Protein AF-A0A5M9HFQ1-F1 (afdb_monomer_lite)

pLDDT: mean 72.66, std 11.44, range [49.28, 87.69]

Foldseek 3Di:
DDQVVVCVVAAQFWKQFPDPVCNPRRWIFHFHDWDQDPQGIKTQTDTPVRDIDDDDPDGIDTDD

Organism: NCBI:txid69943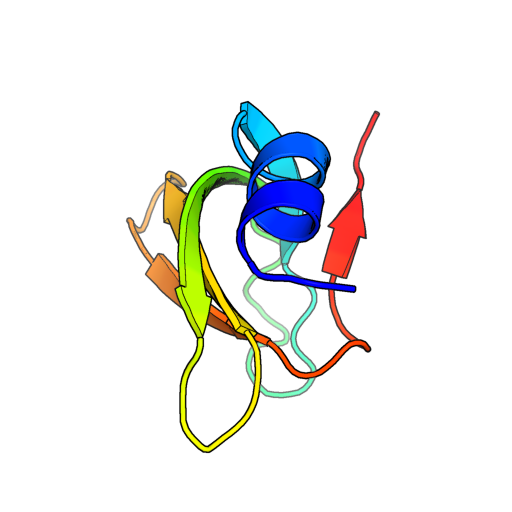7

Structure (mmCIF, N/CA/C/O backbone):
data_AF-A0A5M9HFQ1-F1
#
_entry.id   AF-A0A5M9HFQ1-F1
#
loop_
_atom_site.group_PDB
_atom_site.id
_atom_site.type_symbol
_atom_site.label_atom_id
_atom_site.label_alt_id
_atom_site.label_comp_id
_atom_site.label_asym_id
_atom_site.label_entity_id
_atom_site.label_seq_id
_atom_site.pdbx_PDB_ins_code
_atom_site.Cartn_x
_atom_site.Cartn_y
_atom_site.Cartn_z
_atom_site.occupancy
_atom_site.B_iso_or_equiv
_atom_site.auth_seq_id
_atom_site.auth_comp_id
_atom_site.auth_asym_id
_atom_site.auth_atom_id
_atom_site.pdbx_PDB_model_num
ATOM 1 N N . MET A 1 1 ? 6.928 11.370 -9.849 1.00 69.69 1 MET A N 1
ATOM 2 C CA . MET A 1 1 ? 6.228 11.207 -8.567 1.00 69.69 1 MET A CA 1
ATOM 3 C C . MET A 1 1 ? 7.267 10.779 -7.562 1.00 69.69 1 MET A C 1
ATOM 5 O O . MET A 1 1 ? 7.927 9.771 -7.799 1.00 69.69 1 MET A O 1
ATOM 9 N N . ASP A 1 2 ? 7.491 11.594 -6.543 1.00 83.31 2 ASP A N 1
ATOM 10 C CA . ASP A 1 2 ? 8.425 11.288 -5.459 1.00 83.31 2 ASP A CA 1
ATOM 11 C C . ASP A 1 2 ? 7.728 10.506 -4.327 1.00 83.31 2 ASP A C 1
ATOM 13 O O . ASP A 1 2 ? 6.512 10.291 -4.356 1.00 83.31 2 ASP A O 1
ATOM 17 N N . LEU A 1 3 ? 8.510 10.033 -3.350 1.00 82.25 3 LEU A N 1
ATOM 18 C CA . LEU A 1 3 ? 8.000 9.233 -2.230 1.00 82.25 3 LEU A CA 1
ATOM 19 C C . LEU A 1 3 ? 7.008 10.021 -1.368 1.00 82.25 3 LEU A C 1
ATOM 21 O O . LEU A 1 3 ? 6.036 9.441 -0.893 1.00 82.25 3 LEU A O 1
ATOM 25 N N . GLU A 1 4 ? 7.215 11.323 -1.166 1.00 86.44 4 GLU A N 1
ATOM 26 C CA . GLU A 1 4 ? 6.320 12.125 -0.330 1.00 86.44 4 GLU A CA 1
ATOM 27 C C . GLU A 1 4 ? 4.956 12.340 -0.984 1.00 86.44 4 GLU A C 1
ATOM 29 O O . GLU A 1 4 ? 3.921 12.221 -0.327 1.00 86.44 4 GLU A O 1
ATOM 34 N N . GLU A 1 5 ? 4.943 12.642 -2.279 1.00 86.75 5 GLU A N 1
ATOM 35 C CA . GLU A 1 5 ? 3.737 12.781 -3.084 1.00 86.75 5 GLU A CA 1
ATOM 36 C C . GLU A 1 5 ? 2.959 11.460 -3.112 1.00 86.75 5 GLU A C 1
ATOM 38 O O . GLU A 1 5 ? 1.736 11.444 -2.942 1.00 86.75 5 GLU A O 1
ATOM 43 N N . PHE A 1 6 ? 3.669 10.334 -3.237 1.00 82.94 6 PHE A N 1
ATOM 44 C CA . PHE A 1 6 ? 3.058 9.011 -3.194 1.00 82.94 6 PHE A CA 1
ATOM 45 C C . PHE A 1 6 ? 2.482 8.694 -1.805 1.00 82.94 6 PHE A C 1
ATOM 47 O O . PHE A 1 6 ? 1.320 8.298 -1.706 1.00 82.94 6 PHE A O 1
ATOM 54 N N . LYS A 1 7 ? 3.236 8.938 -0.721 1.00 85.88 7 LYS A N 1
ATOM 55 C CA . LYS A 1 7 ? 2.750 8.765 0.659 1.00 85.88 7 LYS A CA 1
ATOM 56 C C . LYS A 1 7 ? 1.484 9.583 0.906 1.00 85.88 7 LYS A C 1
ATOM 58 O O . LYS A 1 7 ? 0.497 9.030 1.375 1.00 85.88 7 LYS A O 1
ATOM 63 N N . LYS A 1 8 ? 1.468 10.864 0.522 1.00 87.69 8 LYS A N 1
ATOM 64 C CA . LYS A 1 8 ? 0.292 11.746 0.669 1.00 87.69 8 LYS A CA 1
ATOM 65 C C . LYS A 1 8 ? -0.932 11.242 -0.093 1.00 87.69 8 LYS A C 1
ATOM 67 O O . LYS A 1 8 ? -2.059 11.473 0.335 1.00 87.69 8 LYS A O 1
ATOM 72 N N . ARG A 1 9 ? -0.725 10.579 -1.231 1.00 84.06 9 ARG A N 1
ATOM 73 C CA . ARG A 1 9 ? -1.812 10.045 -2.054 1.00 84.06 9 ARG A CA 1
ATOM 74 C C . ARG A 1 9 ? -2.429 8.777 -1.469 1.00 84.06 9 ARG A C 1
ATOM 76 O O . ARG A 1 9 ? -3.638 8.597 -1.611 1.00 84.06 9 ARG A O 1
ATOM 83 N N . TRP A 1 10 ? -1.615 7.913 -0.866 1.00 84.25 10 TRP A N 1
ATOM 84 C CA . TRP A 1 10 ? -2.026 6.553 -0.516 1.00 84.25 10 TRP A CA 1
ATOM 85 C C . TRP A 1 10 ? -2.162 6.297 0.982 1.00 84.25 10 TRP A C 1
ATOM 87 O O . TRP A 1 10 ? -3.095 5.594 1.350 1.00 84.25 10 TRP A O 1
ATOM 97 N N . ILE A 1 11 ? -1.310 6.861 1.845 1.00 87.44 11 ILE A N 1
ATOM 98 C CA . ILE A 1 11 ? -1.410 6.642 3.297 1.00 87.44 11 ILE A CA 1
ATOM 99 C C . ILE A 1 11 ? -2.790 7.087 3.799 1.00 87.44 11 ILE A C 1
ATOM 101 O O . ILE A 1 11 ? -3.285 8.157 3.441 1.00 87.44 11 ILE A O 1
ATOM 105 N N . GLY A 1 12 ? -3.420 6.240 4.612 1.00 86.38 12 GLY A N 1
ATOM 106 C CA . GLY A 1 12 ? -4.768 6.442 5.140 1.00 86.38 12 GLY A CA 1
ATOM 107 C C . GLY A 1 12 ? -5.890 6.103 4.156 1.00 86.38 12 GLY A C 1
ATOM 108 O O . GLY A 1 12 ? -7.065 6.199 4.508 1.00 86.38 12 GLY A O 1
ATOM 109 N N . ARG A 1 13 ? -5.571 5.717 2.913 1.00 86.44 13 ARG A N 1
ATOM 110 C CA . ARG A 1 13 ? -6.573 5.278 1.938 1.00 86.44 13 ARG A CA 1
ATOM 111 C C . ARG A 1 13 ? -6.844 3.794 2.075 1.00 86.44 13 ARG A C 1
ATOM 113 O O . ARG A 1 13 ? -5.936 2.992 2.293 1.00 86.44 13 ARG A O 1
ATOM 120 N N . ARG A 1 14 ? -8.108 3.441 1.859 1.00 85.25 14 ARG A N 1
ATOM 121 C CA . ARG A 1 14 ? -8.542 2.058 1.707 1.00 85.25 14 ARG A CA 1
ATOM 122 C C . ARG A 1 14 ? -8.324 1.621 0.267 1.00 85.25 14 ARG A C 1
ATOM 124 O O . ARG A 1 14 ? -8.716 2.309 -0.677 1.00 85.25 14 ARG A O 1
ATOM 131 N N . VAL A 1 15 ? -7.680 0.478 0.104 1.00 80.81 15 VAL A N 1
ATOM 132 C CA . VAL A 1 15 ? -7.362 -0.088 -1.204 1.00 80.81 15 VAL A CA 1
ATOM 133 C C . VAL A 1 15 ? -7.861 -1.518 -1.282 1.00 80.81 15 VAL A C 1
ATOM 135 O O . VAL A 1 15 ? -7.814 -2.256 -0.299 1.00 80.81 15 VAL A O 1
ATOM 138 N N . LEU A 1 16 ? -8.347 -1.896 -2.462 1.00 77.81 16 LEU A N 1
ATOM 139 C CA . LEU A 1 16 ? -8.569 -3.288 -2.808 1.00 77.81 16 LEU A CA 1
ATOM 140 C C . LEU A 1 16 ? -7.264 -3.821 -3.369 1.00 77.81 16 LEU A C 1
ATOM 142 O O . LEU A 1 16 ? -6.782 -3.346 -4.406 1.00 77.81 16 LEU A O 1
ATOM 146 N N . ILE A 1 17 ? -6.719 -4.819 -2.694 1.00 74.19 17 ILE A N 1
ATOM 147 C CA . ILE A 1 17 ? -5.610 -5.593 -3.221 1.00 74.19 17 ILE A CA 1
ATOM 148 C C . ILE A 1 17 ? -6.215 -6.568 -4.231 1.00 74.19 17 ILE A C 1
ATOM 150 O O . ILE A 1 17 ? -7.066 -7.374 -3.876 1.00 74.19 17 ILE A O 1
ATOM 154 N N . THR A 1 18 ? -5.839 -6.469 -5.508 1.00 66.25 18 THR A N 1
ATOM 155 C CA . THR A 1 18 ? -6.275 -7.423 -6.541 1.00 66.25 18 THR A CA 1
ATOM 156 C C . THR A 1 18 ? -5.052 -7.991 -7.241 1.00 66.25 18 THR A C 1
ATOM 158 O O . THR A 1 18 ? -4.611 -7.464 -8.256 1.00 66.25 18 THR A O 1
ATOM 161 N N . GLY A 1 19 ? -4.452 -9.040 -6.681 1.00 60.28 19 GLY A N 1
ATOM 162 C CA . GLY A 1 19 ? -3.247 -9.645 -7.247 1.00 60.28 19 GLY A CA 1
ATOM 163 C C . GLY A 1 19 ? -3.560 -10.760 -8.244 1.00 60.28 19 GLY A C 1
ATOM 164 O O . GLY A 1 19 ? -4.296 -11.688 -7.918 1.00 60.28 19 GLY A O 1
ATOM 165 N N . LYS A 1 20 ? -2.924 -10.741 -9.424 1.00 52.88 20 LYS A N 1
ATOM 166 C CA . LYS A 1 20 ? -2.907 -11.894 -10.347 1.00 52.88 20 LYS A CA 1
ATOM 167 C C . LYS A 1 20 ? -2.194 -13.114 -9.735 1.00 52.88 20 LYS A C 1
ATOM 169 O O . LYS A 1 20 ? -2.604 -14.239 -10.000 1.00 52.88 20 LYS A O 1
ATOM 174 N N . ASP A 1 21 ? -1.190 -12.878 -8.887 1.00 52.31 21 ASP A N 1
ATOM 175 C CA . ASP A 1 21 ? -0.443 -13.909 -8.142 1.00 52.31 21 ASP A CA 1
ATOM 176 C C . ASP A 1 21 ? -1.063 -14.251 -6.771 1.00 52.31 21 ASP A C 1
ATOM 178 O O . ASP A 1 21 ? -0.657 -15.213 -6.125 1.00 52.31 21 ASP A O 1
ATOM 182 N N . HIS A 1 22 ? -2.093 -13.510 -6.344 1.00 53.53 22 HIS A N 1
ATOM 183 C CA . HIS A 1 22 ? -2.872 -13.776 -5.129 1.00 53.53 22 HIS A CA 1
ATOM 184 C C . HIS A 1 22 ? -4.385 -13.646 -5.402 1.00 53.53 22 HIS A C 1
ATOM 186 O O . HIS A 1 22 ? -5.063 -12.840 -4.764 1.00 53.53 22 HIS A O 1
ATOM 192 N N . PRO A 1 23 ? -4.949 -14.446 -6.330 1.00 54.28 23 PRO A N 1
ATOM 193 C CA . PRO A 1 23 ? -6.339 -14.319 -6.791 1.00 54.28 23 PRO A CA 1
ATOM 194 C C . PRO A 1 23 ? -7.400 -14.576 -5.704 1.00 54.28 23 PRO A C 1
ATOM 196 O O . PRO A 1 23 ? -8.585 -14.350 -5.937 1.00 54.28 23 PRO A O 1
ATOM 199 N N . HIS A 1 24 ? -6.993 -15.047 -4.523 1.00 55.44 24 HIS A N 1
ATOM 200 C CA . HIS A 1 24 ? -7.869 -15.285 -3.372 1.00 55.44 24 HIS A CA 1
ATOM 201 C C . HIS A 1 24 ? -7.891 -14.129 -2.368 1.00 55.44 24 HIS A C 1
ATOM 203 O O . HIS A 1 24 ? -8.726 -14.125 -1.469 1.00 55.44 24 HIS A O 1
ATOM 209 N N . VAL A 1 25 ? -7.002 -13.147 -2.519 1.00 57.75 25 VAL A N 1
ATOM 210 C CA . VAL A 1 25 ? -6.890 -12.009 -1.607 1.00 57.75 25 VAL A CA 1
ATOM 211 C C . VAL A 1 25 ? -7.650 -10.841 -2.228 1.00 57.75 25 VAL A C 1
ATOM 213 O O . VAL A 1 25 ? -7.048 -9.910 -2.737 1.00 57.75 25 VAL A O 1
ATOM 216 N N . ASN A 1 26 ? -8.985 -10.912 -2.239 1.00 66.88 26 ASN A N 1
ATOM 217 C CA . ASN A 1 26 ? -9.833 -9.725 -2.422 1.00 66.88 26 ASN A CA 1
ATOM 218 C C . ASN A 1 26 ? -9.964 -9.030 -1.067 1.00 66.88 26 ASN A C 1
ATOM 220 O O . ASN A 1 26 ? -11.042 -8.979 -0.475 1.00 66.88 26 ASN A O 1
ATOM 224 N N . GLU A 1 27 ? -8.833 -8.575 -0.542 1.00 69.69 27 GLU A N 1
ATOM 225 C CA . GLU A 1 27 ? -8.778 -7.978 0.780 1.00 69.69 27 GLU A CA 1
ATOM 226 C C . GLU A 1 27 ? -8.803 -6.463 0.664 1.00 69.69 27 GLU A C 1
ATOM 228 O O . GLU A 1 27 ? -8.145 -5.853 -0.188 1.00 69.69 27 GLU A O 1
ATOM 233 N N . VAL A 1 28 ? -9.610 -5.867 1.533 1.00 77.81 28 VAL A N 1
ATOM 234 C CA . VAL A 1 28 ? -9.657 -4.427 1.717 1.00 77.81 28 VAL A CA 1
ATOM 235 C C . VAL A 1 28 ? -8.836 -4.109 2.945 1.00 77.81 28 VAL A C 1
ATOM 237 O O . VAL A 1 28 ? -9.170 -4.559 4.038 1.00 77.81 28 VAL A O 1
ATOM 240 N N . GLY A 1 29 ? -7.817 -3.280 2.773 1.00 80.44 29 GLY A N 1
ATOM 241 C CA . GLY A 1 29 ? -7.035 -2.779 3.892 1.00 80.44 29 GLY A CA 1
ATOM 242 C C . GLY A 1 29 ? -6.686 -1.311 3.725 1.00 80.44 29 GLY A C 1
ATOM 243 O O . GLY A 1 29 ? -6.904 -0.711 2.667 1.00 80.44 29 GLY A O 1
ATOM 244 N N . GLU A 1 30 ? -6.179 -0.718 4.797 1.00 85.75 30 GLU A N 1
ATOM 245 C CA . GLU A 1 30 ? -5.734 0.671 4.814 1.00 85.75 30 GLU A CA 1
ATOM 246 C C . GLU A 1 30 ? -4.218 0.742 4.647 1.00 85.75 30 GLU A C 1
ATOM 248 O O . GLU A 1 30 ? -3.474 0.036 5.326 1.00 85.75 30 GLU A O 1
ATOM 253 N N . VAL A 1 31 ? -3.740 1.611 3.760 1.00 85.88 31 VAL A N 1
ATOM 254 C CA . VAL A 1 31 ? -2.299 1.826 3.594 1.00 85.88 31 VAL A CA 1
ATOM 255 C C . VAL A 1 31 ? -1.760 2.585 4.805 1.00 85.88 31 VAL A C 1
ATOM 257 O O . VAL A 1 31 ? -2.148 3.730 5.050 1.00 85.88 31 VAL A O 1
ATOM 260 N N .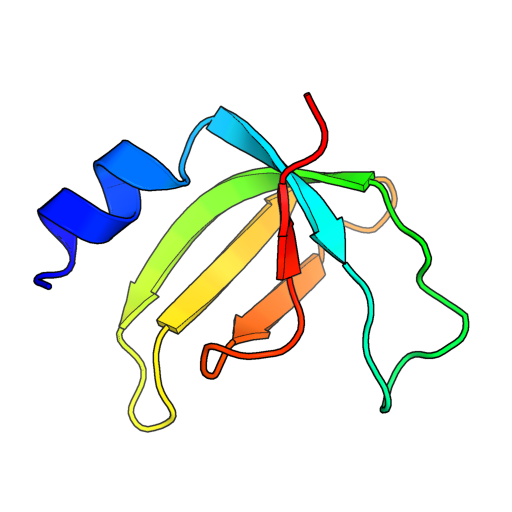 LYS A 1 32 ? -0.831 1.976 5.540 1.00 86.50 32 LYS A N 1
ATOM 261 C CA . LYS A 1 32 ? -0.187 2.591 6.710 1.00 86.50 32 LYS A CA 1
ATOM 262 C C . LYS A 1 32 ? 1.178 3.172 6.406 1.00 86.50 32 LYS A C 1
ATOM 264 O O . LYS A 1 32 ? 1.535 4.203 6.967 1.00 86.50 32 LYS A O 1
ATOM 269 N N . ASP A 1 33 ? 1.911 2.542 5.499 1.00 86.56 33 ASP A N 1
ATOM 270 C CA . ASP A 1 33 ? 3.209 3.041 5.076 1.00 86.56 33 ASP A CA 1
ATOM 271 C C . ASP A 1 33 ? 3.487 2.706 3.616 1.00 86.56 33 ASP A C 1
ATOM 273 O O . ASP A 1 33 ? 2.885 1.806 3.025 1.00 86.56 33 ASP A O 1
ATOM 277 N N . VAL A 1 34 ? 4.411 3.466 3.042 1.00 84.38 34 VAL A N 1
ATOM 278 C CA . VAL A 1 34 ? 4.912 3.296 1.688 1.00 84.38 34 VAL A CA 1
ATOM 279 C C . VAL A 1 34 ? 6.424 3.453 1.718 1.00 84.38 34 VAL A C 1
ATOM 281 O O . VAL A 1 34 ? 6.943 4.418 2.281 1.00 84.38 34 VAL A O 1
ATOM 284 N N . GLU A 1 35 ? 7.133 2.572 1.030 1.00 84.62 35 GLU A N 1
ATOM 285 C CA . GLU A 1 35 ? 8.576 2.667 0.841 1.00 84.62 35 GLU A CA 1
ATOM 286 C C . GLU A 1 35 ? 8.952 2.507 -0.633 1.00 84.62 35 GLU A C 1
ATOM 288 O O . GLU A 1 35 ? 8.234 1.887 -1.419 1.00 84.62 35 GLU A O 1
ATOM 293 N N . HIS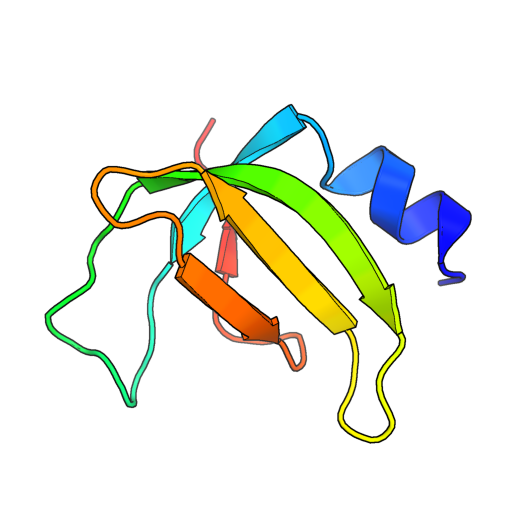 A 1 36 ? 10.092 3.079 -1.027 1.00 82.44 36 HIS A N 1
ATOM 294 C CA . HIS A 1 36 ? 10.658 2.853 -2.354 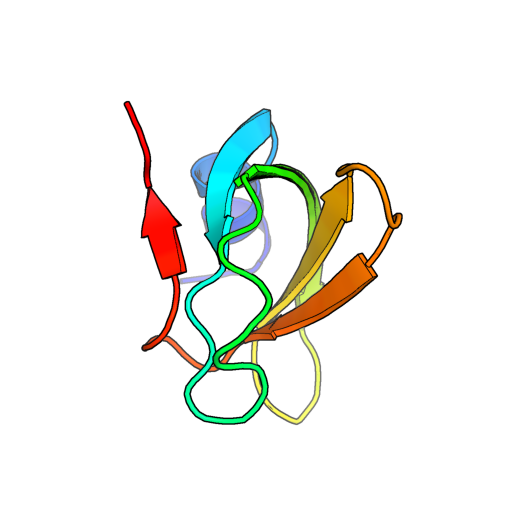1.00 82.44 36 HIS A CA 1
ATOM 295 C C . HIS A 1 36 ? 11.652 1.694 -2.295 1.00 82.44 36 HIS A C 1
ATOM 297 O O . HIS A 1 36 ? 12.646 1.752 -1.575 1.00 82.44 36 HIS A O 1
ATOM 303 N N . THR A 1 37 ? 11.410 0.663 -3.091 1.00 76.5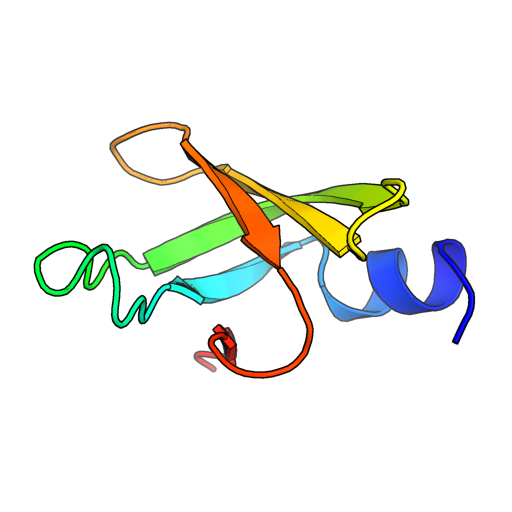0 37 THR A N 1
ATOM 304 C CA . THR A 1 37 ? 12.279 -0.509 -3.233 1.00 76.50 37 THR A CA 1
ATOM 305 C C . THR A 1 37 ? 12.967 -0.496 -4.597 1.00 76.50 37 THR A C 1
ATOM 307 O O . THR A 1 37 ? 12.594 0.260 -5.494 1.00 76.50 37 THR A O 1
ATOM 310 N N . SER A 1 38 ? 13.948 -1.377 -4.806 1.00 76.44 38 SER A N 1
ATOM 311 C CA . SER A 1 38 ? 14.567 -1.576 -6.126 1.00 76.44 38 SER A CA 1
ATOM 312 C C . SER A 1 38 ? 13.583 -2.056 -7.206 1.00 76.44 38 SER A C 1
ATOM 314 O O . SER A 1 38 ? 13.882 -1.925 -8.390 1.00 76.44 38 SER A O 1
ATOM 316 N N . ALA A 1 39 ? 12.418 -2.587 -6.815 1.00 69.69 39 ALA A N 1
ATOM 317 C CA . ALA A 1 39 ? 11.386 -3.118 -7.706 1.00 69.69 39 ALA A CA 1
ATOM 318 C C . ALA A 1 39 ? 10.195 -2.162 -7.927 1.00 69.69 39 ALA A C 1
ATOM 320 O O . ALA A 1 39 ? 9.308 -2.486 -8.717 1.00 69.69 39 ALA A O 1
ATOM 321 N N . GLY A 1 40 ? 10.159 -1.008 -7.249 1.00 77.88 40 GLY A N 1
ATOM 322 C CA . GLY A 1 40 ? 9.036 -0.063 -7.275 1.00 77.88 40 GLY A CA 1
ATOM 323 C C . GLY A 1 40 ? 8.571 0.339 -5.874 1.00 77.88 40 GLY A C 1
ATOM 324 O O . GLY A 1 40 ? 9.354 0.330 -4.925 1.00 77.88 40 GLY A O 1
ATOM 325 N N . TRP A 1 41 ? 7.294 0.686 -5.725 1.00 78.25 41 TRP A N 1
ATOM 326 C CA . TRP A 1 41 ? 6.729 1.128 -4.446 1.00 78.25 41 TRP A CA 1
ATOM 327 C C . TRP A 1 41 ? 6.233 -0.067 -3.636 1.00 78.25 41 TRP A C 1
ATOM 329 O O . TRP A 1 41 ? 5.387 -0.812 -4.108 1.00 78.25 41 TRP A O 1
ATOM 339 N N . ALA A 1 42 ? 6.701 -0.247 -2.408 1.00 79.56 42 ALA A N 1
ATOM 340 C CA . ALA A 1 42 ? 6.102 -1.187 -1.467 1.00 79.56 42 ALA A CA 1
ATOM 341 C C . ALA A 1 42 ? 5.110 -0.454 -0.565 1.00 79.56 42 ALA A C 1
ATOM 343 O O . ALA A 1 42 ? 5.365 0.679 -0.167 1.00 79.56 42 ALA A O 1
ATOM 344 N N . MET A 1 43 ? 3.984 -1.088 -0.250 1.00 81.38 43 MET A N 1
ATOM 345 C CA . MET A 1 43 ? 2.976 -0.555 0.660 1.00 81.38 43 MET A CA 1
ATOM 346 C C . MET A 1 43 ? 2.661 -1.563 1.753 1.00 81.38 43 MET A C 1
ATOM 348 O O . MET A 1 43 ? 2.372 -2.730 1.482 1.00 81.38 43 MET A O 1
ATOM 352 N N . ALA A 1 44 ? 2.701 -1.086 2.991 1.00 79.31 44 ALA A N 1
ATOM 353 C CA . ALA A 1 44 ? 2.206 -1.813 4.145 1.00 79.31 44 ALA A CA 1
ATOM 354 C C . ALA A 1 44 ? 0.704 -1.553 4.259 1.00 79.31 44 ALA A C 1
ATOM 356 O O . ALA A 1 44 ? 0.285 -0.396 4.383 1.00 79.31 44 ALA A O 1
ATOM 357 N N . ILE A 1 45 ? -0.097 -2.614 4.185 1.00 79.75 45 ILE A N 1
ATOM 358 C CA . ILE A 1 45 ? -1.553 -2.521 4.234 1.00 79.75 45 ILE A CA 1
ATOM 359 C C . ILE A 1 45 ? -2.039 -3.249 5.487 1.00 79.75 45 ILE A C 1
ATOM 361 O O . ILE A 1 45 ? -1.825 -4.449 5.653 1.00 79.75 45 ILE A O 1
ATOM 365 N N . GLU A 1 46 ? -2.700 -2.507 6.370 1.00 76.75 46 GLU A N 1
ATOM 366 C CA . GLU A 1 46 ? -3.343 -3.068 7.554 1.00 76.75 46 GLU A CA 1
ATOM 367 C C . GLU A 1 46 ? -4.729 -3.598 7.154 1.00 76.75 46 GLU A C 1
ATOM 369 O O . GLU A 1 46 ? -5.648 -2.835 6.842 1.00 76.75 46 GLU A O 1
ATOM 374 N N . GLY A 1 47 ? -4.831 -4.925 7.107 1.00 71.38 47 GLY A N 1
ATOM 375 C CA . GLY A 1 47 ? -6.048 -5.716 6.904 1.00 71.38 47 GLY A CA 1
ATOM 376 C C . GLY A 1 47 ? -6.112 -6.857 7.929 1.00 71.38 47 GLY A C 1
ATOM 377 O O . GLY A 1 47 ? -5.371 -6.835 8.914 1.00 71.38 47 GLY A O 1
ATOM 378 N N . GLU A 1 48 ? -6.943 -7.877 7.701 1.00 64.06 48 GLU A N 1
ATOM 379 C CA . GLU A 1 48 ? -7.019 -9.066 8.573 1.00 64.06 48 GLU A CA 1
ATOM 380 C C . GLU A 1 48 ? -5.664 -9.779 8.710 1.00 64.06 48 GLU A C 1
ATOM 382 O O . GLU A 1 48 ? -5.408 -10.428 9.726 1.00 64.06 48 GLU A O 1
ATOM 387 N N . TYR A 1 49 ? -4.771 -9.615 7.728 1.00 60.28 49 TYR A N 1
ATOM 388 C CA . TYR A 1 49 ? -3.502 -10.341 7.666 1.00 60.28 49 TYR A CA 1
ATOM 389 C C . TYR A 1 49 ? -2.240 -9.472 7.676 1.00 60.28 49 TYR A C 1
ATOM 391 O O . TYR A 1 49 ? -1.177 -9.988 7.331 1.00 60.28 49 TYR A O 1
ATOM 399 N N . ASN A 1 50 ? -2.321 -8.186 8.054 1.00 60.34 50 ASN A N 1
ATOM 400 C CA . ASN A 1 50 ? -1.159 -7.285 8.220 1.00 60.34 50 ASN A CA 1
ATOM 401 C C . ASN A 1 50 ? -0.071 -7.480 7.138 1.00 60.34 50 ASN A C 1
ATOM 403 O O . ASN A 1 50 ? 1.097 -7.766 7.416 1.00 60.34 50 ASN A O 1
ATOM 407 N N . SER A 1 51 ? -0.496 -7.436 5.876 1.00 62.81 51 SER A N 1
ATOM 408 C CA . SER A 1 51 ? 0.300 -7.908 4.747 1.00 62.81 51 SER A CA 1
ATOM 409 C C . SER A 1 51 ? 1.053 -6.765 4.057 1.00 62.81 51 SER A C 1
ATOM 411 O O . SER A 1 51 ? 0.537 -5.663 3.858 1.00 62.81 51 SER A O 1
ATOM 413 N N . PHE A 1 52 ? 2.304 -7.040 3.680 1.00 63.59 52 PHE A N 1
ATOM 414 C CA . PHE A 1 52 ? 3.169 -6.117 2.944 1.00 63.59 52 PHE A CA 1
ATOM 415 C C . PHE A 1 52 ? 3.140 -6.472 1.459 1.00 63.59 52 PHE A C 1
ATOM 417 O O . PHE A 1 52 ? 3.478 -7.595 1.083 1.00 63.59 52 PHE A O 1
ATOM 424 N N . TYR A 1 53 ? 2.776 -5.515 0.608 1.00 67.12 53 TYR A N 1
ATOM 425 C CA . TYR A 1 53 ? 2.663 -5.738 -0.831 1.00 67.12 53 TYR A CA 1
ATOM 426 C C . TYR A 1 53 ? 3.666 -4.873 -1.588 1.00 67.12 53 TYR A C 1
ATOM 428 O O . TYR A 1 53 ? 3.734 -3.660 -1.395 1.00 67.12 53 TYR A O 1
ATOM 436 N N . VAL A 1 54 ? 4.437 -5.493 -2.484 1.00 61.09 54 VAL A N 1
ATOM 437 C CA . VAL A 1 54 ? 5.315 -4.774 -3.414 1.00 61.09 54 VAL A CA 1
ATOM 438 C C . VAL A 1 54 ? 4.522 -4.474 -4.674 1.00 61.09 54 VAL A C 1
ATOM 440 O O . VAL A 1 54 ? 4.060 -5.376 -5.368 1.00 61.09 54 VAL A O 1
ATOM 443 N N . PHE A 1 55 ? 4.339 -3.193 -4.958 1.00 66.62 55 PHE A N 1
ATOM 444 C CA . PHE A 1 55 ? 3.515 -2.709 -6.045 1.00 66.62 55 PHE A CA 1
ATOM 445 C C . PHE A 1 55 ? 4.346 -2.109 -7.173 1.00 66.62 55 PHE A C 1
ATOM 447 O O . PHE A 1 55 ? 5.208 -1.248 -6.987 1.00 66.62 55 PHE A O 1
ATOM 454 N N . ASN A 1 56 ? 3.978 -2.500 -8.389 1.00 58.19 56 ASN A N 1
ATOM 455 C CA . ASN A 1 56 ? 4.487 -1.910 -9.613 1.00 58.19 56 ASN A CA 1
ATOM 456 C C . ASN A 1 56 ? 3.315 -1.372 -10.453 1.00 58.19 56 ASN A C 1
ATOM 458 O O . ASN A 1 56 ? 2.922 -1.946 -11.462 1.00 58.19 56 ASN A O 1
ATOM 462 N N . GLY A 1 57 ? 2.676 -0.296 -9.991 1.00 49.28 57 GLY A N 1
ATOM 463 C CA . GLY A 1 57 ? 1.751 0.542 -10.774 1.00 49.28 57 GLY A CA 1
ATOM 464 C C . GLY A 1 57 ? 0.373 -0.028 -11.168 1.00 49.28 57 GLY A C 1
ATOM 465 O O . GLY A 1 57 ? -0.526 0.768 -11.432 1.00 49.28 57 GLY A O 1
ATOM 466 N N . ARG A 1 58 ? 0.169 -1.354 -11.225 1.00 55.97 58 ARG A N 1
ATOM 467 C CA . ARG A 1 58 ? -0.899 -1.961 -12.051 1.00 55.97 58 ARG A CA 1
ATOM 468 C C . ARG A 1 58 ? -2.090 -2.600 -11.320 1.00 55.97 58 ARG A C 1
ATOM 470 O O . ARG A 1 58 ? -3.185 -2.611 -11.872 1.00 55.97 58 ARG A O 1
ATOM 477 N N . ASP A 1 59 ? -1.895 -3.085 -10.100 1.00 63.91 59 ASP A N 1
ATOM 478 C CA . ASP A 1 59 ? -2.787 -4.052 -9.430 1.00 63.91 59 ASP A CA 1
ATOM 479 C C . ASP A 1 59 ? -3.566 -3.529 -8.198 1.00 63.91 59 ASP A C 1
ATOM 481 O O . ASP A 1 59 ? -4.098 -4.318 -7.417 1.00 63.91 59 ASP A O 1
ATOM 485 N N . LEU A 1 60 ? -3.655 -2.207 -8.005 1.00 62.94 60 LEU A N 1
ATOM 486 C CA . LEU A 1 60 ? -4.364 -1.593 -6.876 1.00 62.94 60 LEU A CA 1
ATOM 487 C C . LEU A 1 60 ? -5.510 -0.723 -7.354 1.00 62.94 60 LEU A C 1
ATOM 489 O O . LEU A 1 60 ? -5.354 0.115 -8.247 1.00 62.94 60 LEU A O 1
ATOM 493 N N . LYS A 1 61 ? -6.655 -0.893 -6.699 1.00 66.81 61 LYS A N 1
ATOM 494 C CA . LYS A 1 61 ? -7.828 -0.050 -6.902 1.00 66.81 61 LYS A CA 1
ATOM 495 C C . LYS A 1 61 ? -8.152 0.664 -5.601 1.00 66.81 61 LYS A C 1
ATOM 497 O O . LYS A 1 61 ? -8.304 0.027 -4.563 1.00 66.81 61 LYS A O 1
ATOM 502 N N . LEU A 1 62 ? -8.253 1.989 -5.669 1.00 62.38 62 LEU A N 1
ATOM 503 C CA . LEU A 1 62 ? -8.862 2.765 -4.594 1.00 62.38 62 LEU A CA 1
ATOM 504 C C . LEU A 1 62 ? -10.326 2.344 -4.480 1.00 62.38 62 LEU A C 1
ATOM 506 O O . LEU A 1 62 ? -11.013 2.228 -5.498 1.00 62.38 62 LEU A O 1
ATOM 510 N N . ILE A 1 63 ? -10.770 2.110 -3.253 1.00 62.12 63 ILE A N 1
ATO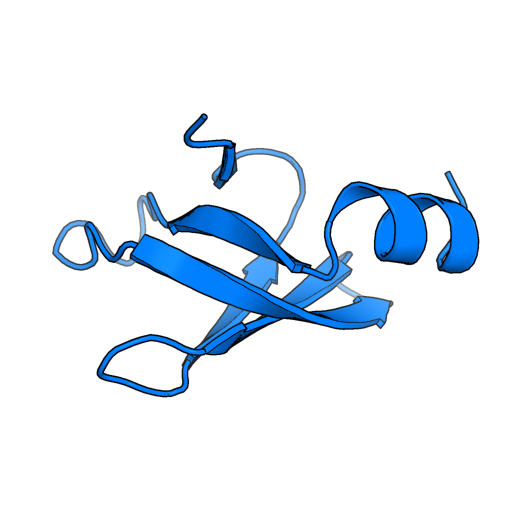M 511 C CA . ILE A 1 63 ? -12.183 1.928 -2.937 1.00 62.12 63 ILE A CA 1
ATOM 512 C C . ILE A 1 63 ? -12.600 3.210 -2.222 1.00 62.12 63 ILE A C 1
ATOM 514 O O . ILE A 1 63 ? -11.947 3.585 -1.247 1.00 62.12 63 ILE A O 1
ATOM 518 N N . ASP A 1 64 ? -13.591 3.908 -2.772 1.00 60.84 64 ASP A N 1
ATOM 519 C CA . ASP A 1 64 ? -14.187 5.105 -2.161 1.00 60.84 64 ASP A CA 1
ATOM 520 C C . ASP A 1 64 ? -15.041 4.716 -0.943 1.00 60.84 64 ASP A C 1
ATOM 522 O O . ASP A 1 64 ? -15.782 3.707 -1.051 1.00 60.84 64 ASP A O 1
#

Secondary structure (DSSP, 8-state):
--HHHHHHHHTT-EEEE--SS-TT--EEEEEEEEEEETTEEEEEEESTT-EEEEE-SSSEEE--

Sequence (64 aa):
MDLEEFKKRWIGRRVLITGKDHPHVNEVGEVKDVEHTSAGWAMAIEGEYNSFYVFNGRDLKLID

Radius of gyration: 10.92 Å; chains: 1; bounding box: 29×28×21 Å